Protein AF-A0A661XDR7-F1 (afdb_monomer)

Foldseek 3Di:
DWDWDDDDPDTFTKDKDWPDWDWDDDPNDIFTWTKIWIDTDDDDVPPQQKTKIWTFGPDPVRHTAWIWMQGPVGIDIDGDDDDDDDDPDDD

Mean predicted aligned error: 9.43 Å

pLDDT: mean 79.16, std 17.77, range [43.41, 98.12]

Radius of gyration: 15.74 Å; Cα contacts (8 Å, |Δi|>4): 155; chains: 1; bounding box: 42×26×50 Å

Nearest PDB structures (foldseek):
  1xtn-assembly1_A  TM=6.495E-01  e=2.750E+00  Mus musculus
  8z9d-assembly1_PP  TM=4.152E-01  e=9.220E-01  Spinacia oleracea

Sequence (91 aa):
IKFDVYTKRKLWKLKVVYHGKRKIKIDGKTYNTILVEPKLRDEGIFKAKGRILVYFTDDEKKIPILMKSKIPVGSIVAVMEKIQVNSSESH

Solvent-accessible surface area (backbone atoms only — not comparable to full-atom values): 5706 Å² total; per-residue (Å²): 108,81,52,81,45,82,54,91,98,42,80,45,47,37,38,54,43,80,74,48,77,44,80,48,75,56,98,92,43,79,42,60,22,36,34,33,29,70,36,79,71,77,88,53,99,69,64,74,69,54,51,45,40,40,30,18,38,68,57,94,79,51,47,73,47,37,36,42,36,41,41,89,92,48,72,49,77,49,69,64,85,79,89,84,82,84,81,81,83,77,130

Secondary structure (DSSP, 8-state):
-EEEEEETTEEEEEEEEEEEEEEEEETTEEEEEEEEEEEE----S-----EEEEEEESSSS--EEEEEEEETTEEEEEE------------

Structure (mmCIF, N/CA/C/O backbone):
data_AF-A0A661XDR7-F1
#
_entry.id   AF-A0A661XDR7-F1
#
loop_
_atom_site.group_PDB
_atom_site.id
_atom_site.type_symbol
_atom_site.label_atom_id
_atom_site.label_alt_id
_atom_site.label_comp_id
_atom_site.label_asym_id
_atom_site.label_entity_id
_atom_site.label_seq_id
_atom_site.pdbx_PDB_ins_code
_atom_site.Cartn_x
_atom_site.Cartn_y
_atom_site.Cartn_z
_atom_site.occupancy
_atom_site.B_iso_or_equiv
_atom_site.auth_seq_id
_atom_site.auth_comp_id
_atom_site.auth_asym_id
_atom_site.auth_atom_id
_atom_site.pdbx_PDB_model_num
ATOM 1 N N . ILE A 1 1 ? 8.344 12.615 -3.597 1.00 57.03 1 ILE A N 1
ATOM 2 C CA . ILE A 1 1 ? 9.401 12.406 -2.575 1.00 57.03 1 ILE A CA 1
ATOM 3 C C . ILE A 1 1 ? 10.376 11.340 -3.093 1.00 57.03 1 ILE A C 1
ATOM 5 O O . ILE A 1 1 ? 9.956 10.484 -3.875 1.00 57.03 1 ILE A O 1
ATOM 9 N N . LYS A 1 2 ? 11.675 11.443 -2.781 1.00 47.66 2 LYS A N 1
ATOM 10 C CA . LYS A 1 2 ? 12.737 10.546 -3.269 1.00 47.66 2 LYS A CA 1
ATOM 11 C C . LYS A 1 2 ? 13.339 9.793 -2.074 1.00 47.66 2 LYS A C 1
ATOM 13 O O . LYS A 1 2 ? 13.652 10.450 -1.094 1.00 47.66 2 LYS A O 1
ATOM 18 N N . PHE A 1 3 ? 13.494 8.472 -2.173 1.00 59.25 3 PHE A N 1
ATOM 19 C CA . PHE A 1 3 ? 14.128 7.652 -1.135 1.00 59.25 3 PHE A CA 1
ATOM 20 C C . PHE A 1 3 ? 15.131 6.684 -1.763 1.00 59.25 3 PHE A C 1
ATOM 22 O O . PHE A 1 3 ? 14.897 6.179 -2.868 1.00 59.25 3 PHE A O 1
ATOM 29 N N . ASP A 1 4 ? 16.203 6.418 -1.029 1.00 60.00 4 ASP A N 1
ATOM 30 C CA . ASP A 1 4 ? 17.215 5.421 -1.347 1.00 60.00 4 ASP A CA 1
ATOM 31 C C . ASP A 1 4 ? 16.972 4.186 -0.473 1.00 60.00 4 ASP A C 1
ATOM 33 O O . ASP A 1 4 ? 16.937 4.288 0.751 1.00 60.00 4 ASP A O 1
ATOM 37 N N . VAL A 1 5 ? 16.748 3.021 -1.092 1.00 54.38 5 VAL A N 1
ATOM 38 C CA . VAL A 1 5 ? 16.512 1.761 -0.368 1.00 54.38 5 VAL A CA 1
ATOM 39 C C . VAL A 1 5 ? 17.698 0.828 -0.567 1.00 54.38 5 VAL A C 1
ATOM 41 O O . VAL A 1 5 ? 18.039 0.458 -1.694 1.00 54.38 5 VAL A O 1
ATOM 44 N N . TYR A 1 6 ? 18.318 0.438 0.547 1.00 49.94 6 TYR A N 1
ATOM 45 C CA . TYR A 1 6 ? 19.482 -0.441 0.579 1.00 49.94 6 TYR A CA 1
ATOM 46 C C . TYR A 1 6 ? 19.046 -1.877 0.882 1.00 49.94 6 TYR A C 1
ATOM 48 O O . TYR A 1 6 ? 18.597 -2.182 1.982 1.00 49.94 6 TYR A O 1
ATOM 56 N N . THR A 1 7 ? 19.163 -2.780 -0.092 1.00 50.72 7 THR A N 1
ATOM 57 C CA . THR A 1 7 ? 18.925 -4.220 0.113 1.00 50.72 7 THR A CA 1
ATOM 58 C C . THR A 1 7 ? 19.981 -5.035 -0.631 1.00 50.72 7 THR A C 1
ATOM 60 O O . THR A 1 7 ? 20.238 -4.797 -1.808 1.00 50.72 7 THR A O 1
ATOM 63 N N . LYS A 1 8 ? 20.630 -5.977 0.077 1.00 43.78 8 LYS A N 1
ATOM 64 C CA . LYS A 1 8 ? 21.632 -6.943 -0.435 1.00 43.78 8 LYS A CA 1
ATOM 65 C C . LYS A 1 8 ? 22.559 -6.376 -1.532 1.00 43.78 8 LYS A C 1
ATOM 67 O O . LYS A 1 8 ? 22.469 -6.759 -2.694 1.00 43.78 8 LYS A O 1
ATOM 72 N N . ARG A 1 9 ? 23.468 -5.471 -1.141 1.00 51.44 9 ARG A N 1
ATOM 73 C CA . ARG A 1 9 ? 24.540 -4.879 -1.982 1.00 51.44 9 ARG A CA 1
ATOM 74 C C . ARG A 1 9 ? 24.070 -4.118 -3.239 1.00 51.44 9 ARG A C 1
ATOM 76 O O . ARG A 1 9 ? 24.903 -3.805 -4.083 1.00 51.44 9 ARG A O 1
ATOM 83 N N . LYS A 1 10 ? 22.780 -3.776 -3.369 1.00 46.81 10 LYS A N 1
ATOM 84 C CA . LYS A 1 10 ? 22.256 -2.992 -4.499 1.00 46.81 10 LYS A CA 1
ATOM 85 C C . LYS A 1 10 ? 21.409 -1.814 -4.003 1.00 46.81 10 LYS A C 1
ATOM 87 O O . LYS A 1 10 ? 20.467 -1.997 -3.232 1.00 46.81 10 LYS A O 1
ATOM 92 N N . LEU A 1 11 ? 21.767 -0.604 -4.436 1.00 51.94 11 LEU A N 1
ATOM 93 C CA . LEU A 1 11 ? 21.020 0.625 -4.166 1.00 51.94 11 LEU A CA 1
ATOM 94 C C . LEU A 1 11 ? 19.847 0.713 -5.148 1.00 51.94 11 LEU A C 1
ATOM 96 O O . LEU A 1 11 ? 20.046 0.959 -6.338 1.00 51.94 11 LEU A O 1
ATOM 100 N N . TRP A 1 12 ? 18.624 0.514 -4.665 1.00 60.53 12 TRP A N 1
ATOM 101 C CA . TRP A 1 12 ? 17.429 0.671 -5.488 1.00 60.53 12 TRP A CA 1
ATOM 102 C C . TRP A 1 12 ? 16.876 2.078 -5.286 1.00 60.53 12 TRP A C 1
ATOM 104 O O . TRP A 1 12 ? 16.238 2.378 -4.276 1.00 60.53 12 TRP A O 1
ATOM 114 N N . LYS A 1 13 ? 17.113 2.961 -6.259 1.00 63.34 13 LYS A N 1
ATOM 115 C CA . LYS A 1 13 ? 16.509 4.295 -6.262 1.0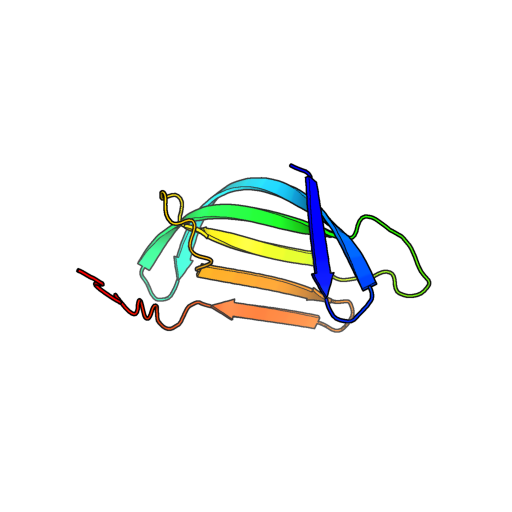0 63.34 13 LYS A CA 1
ATOM 116 C C . LYS A 1 13 ? 15.006 4.145 -6.494 1.00 63.34 13 LYS A C 1
ATOM 118 O O . LYS A 1 13 ? 14.579 3.768 -7.586 1.00 63.34 13 LYS A O 1
ATOM 123 N N . LEU A 1 14 ? 14.192 4.446 -5.486 1.00 73.19 14 LEU A N 1
ATOM 124 C CA . LEU A 1 14 ? 12.735 4.366 -5.576 1.00 73.19 14 LEU A CA 1
ATOM 125 C C . LEU A 1 14 ? 12.123 5.767 -5.722 1.00 73.19 14 LEU A C 1
ATOM 127 O O . LEU A 1 14 ? 12.452 6.734 -5.026 1.00 73.19 14 LEU A O 1
ATOM 131 N N . LYS A 1 15 ? 11.194 5.895 -6.665 1.00 81.00 15 LYS A N 1
ATOM 132 C CA . LYS A 1 15 ? 10.287 7.032 -6.808 1.00 81.00 15 LYS A CA 1
ATOM 133 C C . LYS A 1 15 ? 8.908 6.594 -6.347 1.00 81.00 15 LYS A C 1
ATOM 135 O O . LYS A 1 15 ? 8.289 5.755 -6.982 1.00 81.00 15 LYS A O 1
ATOM 140 N N . VAL A 1 16 ? 8.407 7.214 -5.289 1.00 87.75 16 VAL A N 1
ATOM 141 C CA . VAL A 1 16 ? 7.014 7.036 -4.876 1.00 87.75 16 VAL A CA 1
ATOM 142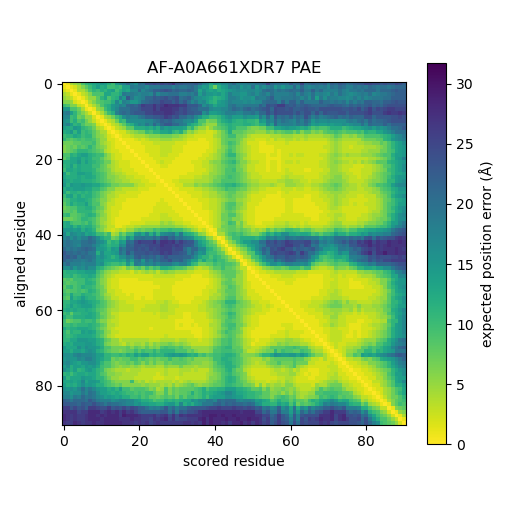 C C . VAL A 1 16 ? 6.150 8.037 -5.639 1.00 87.75 16 VAL A C 1
ATOM 144 O O . VAL A 1 16 ? 6.418 9.242 -5.613 1.00 87.75 16 VAL A O 1
ATOM 147 N N . VAL A 1 17 ? 5.137 7.533 -6.340 1.00 92.12 17 VAL A N 1
ATOM 148 C CA . VAL A 1 17 ? 4.103 8.325 -7.013 1.00 92.12 17 VAL A CA 1
ATOM 149 C C . VAL A 1 17 ? 2.836 8.277 -6.170 1.00 92.12 17 VAL A C 1
ATOM 151 O O . VAL A 1 17 ? 2.350 7.197 -5.854 1.00 92.12 17 VAL A O 1
ATOM 154 N N . TYR A 1 18 ? 2.305 9.439 -5.803 1.00 95.06 18 TYR A N 1
ATOM 155 C CA . TYR A 1 18 ? 1.024 9.556 -5.111 1.00 95.06 18 TYR A CA 1
ATOM 156 C C . TYR A 1 18 ? -0.118 9.615 -6.132 1.00 95.06 18 TYR A C 1
ATOM 158 O O . TYR A 1 18 ? -0.054 10.395 -7.079 1.00 95.06 18 TYR A O 1
ATOM 166 N N . HIS A 1 19 ? -1.155 8.800 -5.931 1.00 96.69 19 HIS A N 1
ATOM 167 C CA . HIS A 1 19 ? -2.321 8.685 -6.823 1.00 96.69 19 HIS A CA 1
ATOM 168 C C . HIS A 1 19 ? -3.609 9.280 -6.235 1.00 96.69 19 HIS A C 1
ATOM 170 O O . HIS A 1 19 ? -4.679 9.193 -6.848 1.00 96.69 19 HIS A O 1
ATOM 176 N N . GLY A 1 20 ? -3.531 9.889 -5.051 1.00 97.12 20 GLY A N 1
ATOM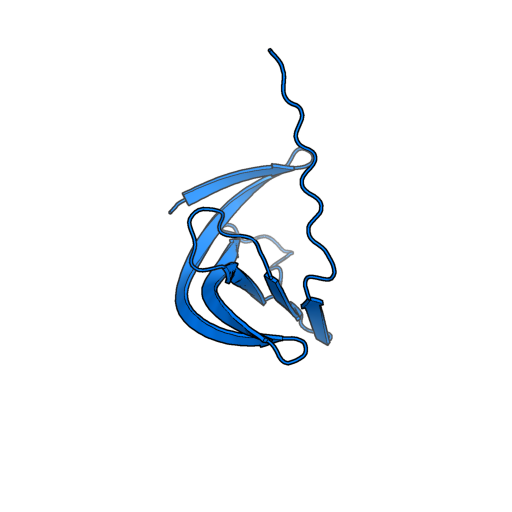 177 C CA . GLY A 1 20 ? -4.680 10.495 -4.385 1.00 97.12 20 GLY A CA 1
ATOM 178 C C . GLY A 1 20 ? -5.264 9.650 -3.256 1.00 97.12 20 GLY A C 1
ATOM 179 O O . GLY A 1 20 ? -4.866 8.507 -3.012 1.00 97.12 20 GLY A O 1
ATOM 180 N N . LYS A 1 21 ? -6.270 10.227 -2.595 1.00 98.00 21 LYS A N 1
ATOM 181 C CA . LYS A 1 21 ? -7.089 9.538 -1.597 1.00 98.00 21 LYS A CA 1
ATOM 182 C C . LYS A 1 21 ? -8.139 8.650 -2.270 1.00 98.00 21 LYS A C 1
ATOM 184 O O . LYS A 1 21 ? -8.632 8.976 -3.355 1.00 98.00 21 LYS A O 1
ATOM 189 N N . ARG A 1 22 ? -8.485 7.523 -1.651 1.00 97.12 22 ARG A N 1
ATOM 190 C CA . ARG A 1 22 ? -9.519 6.580 -2.110 1.00 97.12 22 ARG A CA 1
ATOM 191 C C . ARG A 1 22 ? -10.282 6.001 -0.923 1.00 97.12 22 ARG A C 1
ATOM 193 O O . ARG A 1 22 ? -9.685 5.713 0.110 1.00 97.12 22 ARG A O 1
ATOM 200 N N . LYS A 1 23 ? -11.582 5.765 -1.098 1.00 97.62 23 LYS A N 1
ATOM 201 C CA . LYS A 1 23 ? -12.361 4.893 -0.213 1.00 97.62 23 LYS A CA 1
ATOM 202 C C . LYS A 1 23 ? -12.378 3.494 -0.811 1.00 97.62 23 LYS A C 1
ATOM 204 O O . LYS A 1 23 ? -12.719 3.349 -1.983 1.00 97.62 23 LYS A O 1
ATOM 209 N N . ILE A 1 24 ? -11.992 2.488 -0.035 1.00 96.12 24 ILE A N 1
ATOM 210 C CA . ILE A 1 24 ? -12.024 1.083 -0.463 1.00 96.12 24 ILE A CA 1
ATOM 211 C C . ILE A 1 24 ? -12.750 0.233 0.572 1.00 96.12 24 ILE A C 1
ATOM 213 O O . ILE A 1 24 ? -12.760 0.579 1.750 1.00 96.12 24 ILE A O 1
ATOM 217 N N . LYS A 1 25 ? -13.350 -0.874 0.130 1.00 95.25 25 LYS A N 1
ATOM 218 C CA . LYS A 1 25 ? -14.020 -1.840 1.001 1.00 95.25 25 LYS A CA 1
ATOM 219 C C . LYS A 1 25 ? -13.201 -3.129 1.054 1.00 95.25 25 LYS A C 1
ATOM 221 O O . LYS A 1 25 ? -12.864 -3.666 0.002 1.00 95.25 25 LYS A O 1
ATOM 226 N N . ILE A 1 26 ? -12.881 -3.588 2.259 1.00 91.25 26 ILE A N 1
ATOM 227 C CA . ILE A 1 26 ? -12.153 -4.831 2.544 1.00 91.25 26 ILE A CA 1
ATOM 228 C C . ILE A 1 26 ? -12.945 -5.559 3.627 1.00 91.25 26 ILE A C 1
ATOM 230 O O . ILE A 1 26 ? -13.262 -4.953 4.648 1.00 91.25 26 ILE A O 1
ATOM 234 N N . ASP A 1 27 ? -13.326 -6.812 3.374 1.00 89.31 27 ASP A N 1
ATOM 235 C CA . ASP A 1 27 ? -14.047 -7.679 4.320 1.00 89.31 27 ASP A CA 1
ATOM 236 C C . ASP A 1 27 ? -15.236 -6.991 5.008 1.00 89.31 27 ASP A C 1
ATOM 238 O O . ASP A 1 27 ? -15.411 -7.007 6.224 1.00 89.31 27 ASP A O 1
ATOM 242 N N . GLY A 1 28 ? -16.047 -6.292 4.211 1.00 91.31 28 GLY A N 1
ATOM 243 C CA . GLY A 1 28 ? -17.225 -5.578 4.707 1.00 91.31 28 GLY A CA 1
ATOM 244 C C . GLY A 1 28 ? -16.952 -4.179 5.273 1.00 91.31 28 GLY A C 1
ATOM 245 O O . GLY A 1 28 ? -17.880 -3.373 5.318 1.00 91.31 28 GLY A O 1
ATOM 246 N N . LYS A 1 29 ? -15.706 -3.843 5.623 1.00 92.38 29 LYS A N 1
ATOM 247 C CA . LYS A 1 29 ? -15.316 -2.563 6.234 1.00 92.38 29 LYS A CA 1
ATOM 248 C C . LYS A 1 29 ? -14.812 -1.565 5.194 1.00 92.38 29 LYS A C 1
ATOM 250 O O . LYS A 1 29 ? -14.072 -1.921 4.279 1.00 92.38 29 LYS A O 1
ATOM 255 N N . THR A 1 30 ? -15.200 -0.300 5.341 1.00 96.19 30 THR A N 1
ATOM 256 C CA . THR A 1 30 ? -14.761 0.793 4.461 1.00 96.19 30 THR A CA 1
ATOM 257 C C . THR A 1 30 ? -13.586 1.536 5.083 1.00 96.19 30 THR A C 1
ATOM 259 O O . THR A 1 30 ? -13.666 1.975 6.226 1.00 96.19 30 THR A O 1
ATOM 262 N N . TYR A 1 31 ? -12.529 1.741 4.303 1.00 96.25 31 TYR A N 1
ATOM 263 C CA . TYR A 1 31 ? -11.316 2.437 4.717 1.00 96.25 31 TYR A CA 1
ATOM 264 C C . TYR A 1 31 ? -11.094 3.690 3.873 1.00 96.25 31 TYR A C 1
ATOM 266 O O . TYR A 1 31 ? -11.168 3.640 2.641 1.00 96.25 31 TYR A O 1
ATOM 274 N N . ASN A 1 32 ? -10.762 4.800 4.535 1.00 98.00 32 ASN A N 1
ATOM 275 C CA . ASN A 1 32 ? -10.146 5.952 3.881 1.00 98.00 32 ASN A CA 1
ATOM 276 C C . ASN A 1 32 ? -8.660 5.648 3.680 1.00 98.00 32 ASN A C 1
ATOM 278 O O . ASN A 1 32 ? -7.968 5.277 4.629 1.00 98.00 32 ASN A O 1
ATOM 282 N N . THR A 1 33 ? -8.179 5.782 2.448 1.00 98.12 33 THR A N 1
ATOM 283 C CA . THR A 1 33 ? -6.822 5.383 2.074 1.00 98.12 33 THR A CA 1
ATOM 284 C C . THR A 1 33 ? -6.112 6.417 1.224 1.00 98.12 33 THR A C 1
ATOM 286 O O . THR A 1 33 ? -6.741 7.209 0.524 1.00 98.12 33 THR A O 1
ATOM 289 N N . ILE A 1 34 ? -4.788 6.354 1.240 1.00 98.00 34 ILE A N 1
ATOM 290 C CA . ILE A 1 34 ? -3.882 7.011 0.307 1.00 98.00 34 ILE A CA 1
ATOM 291 C C . ILE A 1 34 ? -3.305 5.942 -0.618 1.00 98.00 34 ILE A C 1
ATOM 293 O O . ILE A 1 34 ? -2.700 4.974 -0.159 1.00 98.00 34 ILE A O 1
ATOM 297 N N . LEU A 1 35 ? -3.472 6.128 -1.926 1.00 97.56 35 LEU A N 1
ATOM 298 C CA . LEU A 1 35 ? -2.901 5.239 -2.928 1.00 97.56 35 LEU A CA 1
ATOM 299 C C . LEU A 1 35 ? -1.536 5.751 -3.380 1.00 97.56 35 LEU A C 1
ATOM 301 O O . LEU A 1 35 ? -1.408 6.893 -3.829 1.00 97.56 35 LEU A O 1
ATOM 305 N N . VAL A 1 36 ? -0.530 4.883 -3.333 1.00 95.50 36 VAL A N 1
ATOM 306 C CA . VAL A 1 36 ? 0.803 5.178 -3.863 1.00 95.50 36 VAL A CA 1
ATOM 307 C C . VAL A 1 36 ? 1.330 4.049 -4.740 1.00 95.50 36 VAL A C 1
ATOM 309 O O . VAL A 1 36 ? 0.918 2.895 -4.637 1.00 95.50 36 VAL A O 1
ATOM 312 N N . GLU A 1 37 ? 2.269 4.397 -5.610 1.00 92.19 37 GLU A N 1
ATOM 313 C CA . GLU A 1 37 ? 2.959 3.483 -6.512 1.00 92.19 37 GLU A CA 1
ATOM 314 C C . GLU A 1 37 ? 4.473 3.677 -6.378 1.00 92.19 37 GLU A C 1
ATOM 316 O O . GLU A 1 37 ? 4.992 4.731 -6.768 1.00 92.19 37 GLU A O 1
ATOM 321 N N . PRO A 1 38 ? 5.203 2.696 -5.824 1.00 87.19 38 PRO A N 1
ATOM 322 C CA . PRO A 1 38 ? 6.655 2.689 -5.881 1.00 87.19 38 PRO A CA 1
ATOM 323 C C . PRO A 1 38 ? 7.122 2.328 -7.300 1.00 87.19 38 PRO A C 1
ATOM 325 O O . PRO A 1 38 ? 6.733 1.306 -7.860 1.00 87.19 38 PRO A O 1
ATOM 328 N N . LYS A 1 39 ? 7.981 3.167 -7.881 1.00 82.25 39 LYS A N 1
ATOM 329 C CA . LYS A 1 39 ? 8.630 2.964 -9.182 1.00 82.25 39 LYS A CA 1
ATOM 330 C C . LYS A 1 39 ? 10.141 2.908 -9.008 1.00 82.25 39 LYS A C 1
ATOM 332 O O . LYS A 1 39 ? 10.713 3.781 -8.359 1.00 82.25 39 LYS A O 1
ATOM 337 N N . LEU A 1 40 ? 10.795 1.923 -9.613 1.00 73.50 40 LEU A N 1
ATOM 338 C CA . LEU A 1 40 ? 12.256 1.887 -9.708 1.00 73.50 40 LEU A CA 1
ATOM 339 C C . LEU A 1 40 ? 12.737 2.985 -10.667 1.00 73.50 40 LEU A C 1
ATOM 341 O O . LEU A 1 40 ? 12.097 3.227 -11.689 1.00 73.50 40 LEU A O 1
ATOM 345 N N . ARG A 1 41 ? 13.818 3.687 -10.308 1.00 65.56 41 ARG A N 1
ATOM 346 C CA . ARG A 1 41 ? 14.353 4.810 -11.095 1.00 65.56 41 ARG A CA 1
ATOM 347 C C . ARG A 1 41 ? 15.354 4.432 -12.176 1.00 65.56 41 ARG A C 1
ATOM 349 O O . ARG A 1 41 ? 15.571 5.292 -13.013 1.00 65.56 41 ARG A O 1
ATOM 356 N N . ASP A 1 42 ? 15.918 3.225 -12.184 1.00 60.28 42 ASP A N 1
ATOM 357 C CA . ASP A 1 42 ? 16.976 2.885 -13.142 1.00 60.28 42 ASP A CA 1
ATOM 358 C C . ASP A 1 42 ? 16.721 1.578 -13.902 1.00 60.28 42 ASP A C 1
ATOM 360 O O . ASP A 1 42 ? 16.236 0.574 -13.370 1.00 60.28 42 ASP A O 1
ATOM 364 N N . GLU A 1 43 ? 17.041 1.673 -15.190 1.00 57.12 43 GLU A N 1
ATOM 365 C CA . GLU A 1 43 ? 16.792 0.741 -16.275 1.00 57.12 43 GLU A CA 1
ATOM 366 C C . GLU A 1 43 ? 17.987 -0.210 -16.431 1.00 57.12 43 GLU A C 1
ATOM 368 O O . GLU A 1 43 ? 19.081 0.190 -16.813 1.00 57.12 43 GLU A O 1
ATOM 373 N N . GLY A 1 44 ? 17.789 -1.492 -16.141 1.00 52.06 44 GLY A N 1
ATOM 374 C CA . GLY A 1 44 ? 18.672 -2.567 -16.599 1.00 52.06 44 GLY A CA 1
ATOM 375 C C . GLY A 1 44 ? 17.862 -3.608 -17.369 1.00 52.06 44 GLY A C 1
ATOM 376 O O . GLY A 1 44 ? 16.638 -3.503 -17.437 1.00 52.06 44 GLY A O 1
ATOM 377 N N . ILE A 1 45 ? 18.524 -4.650 -17.894 1.00 44.53 45 ILE A N 1
ATOM 378 C CA . ILE A 1 45 ? 17.912 -5.800 -18.612 1.00 44.53 45 ILE A CA 1
ATOM 379 C C . ILE A 1 45 ? 16.699 -6.393 -17.866 1.00 44.53 45 ILE A C 1
ATOM 381 O O . ILE A 1 45 ? 15.769 -6.917 -18.475 1.00 44.53 45 ILE A O 1
ATOM 385 N N . PHE A 1 46 ? 16.647 -6.212 -16.548 1.00 48.19 46 PHE A N 1
ATOM 386 C CA . PHE A 1 46 ? 15.455 -6.404 -15.739 1.00 48.19 46 PHE A CA 1
ATOM 387 C C . PHE A 1 46 ? 14.662 -5.097 -15.608 1.00 48.19 46 PHE A C 1
ATOM 389 O O . PHE A 1 46 ? 14.615 -4.489 -14.537 1.00 48.19 46 PHE A O 1
ATOM 396 N N . LYS A 1 47 ? 13.967 -4.683 -16.678 1.00 54.56 47 LYS A N 1
ATOM 397 C CA . LYS A 1 47 ? 12.761 -3.864 -16.499 1.00 54.56 47 LYS A CA 1
ATOM 398 C C . LYS A 1 47 ? 11.837 -4.721 -15.649 1.00 54.56 47 LYS A C 1
ATOM 400 O O . LYS A 1 47 ? 11.309 -5.715 -16.146 1.00 54.56 47 LYS A O 1
ATOM 405 N N . ALA A 1 48 ? 11.670 -4.396 -14.369 1.00 57.81 48 ALA A N 1
ATOM 406 C CA . ALA A 1 48 ? 10.601 -4.988 -13.583 1.00 57.81 48 ALA A CA 1
ATOM 407 C C . ALA A 1 48 ? 9.301 -4.594 -14.294 1.00 57.81 48 ALA A C 1
ATOM 409 O O . ALA A 1 48 ? 8.822 -3.473 -14.150 1.00 57.81 48 ALA A O 1
ATOM 410 N N . LYS A 1 49 ? 8.777 -5.481 -15.151 1.00 60.47 49 LYS A N 1
ATOM 411 C CA . LYS A 1 49 ? 7.550 -5.280 -15.936 1.00 60.47 49 LYS A CA 1
ATOM 412 C C . LYS A 1 49 ? 6.329 -5.424 -15.021 1.00 60.47 49 LYS A C 1
ATOM 414 O O . LYS A 1 49 ? 5.393 -6.157 -15.317 1.00 60.47 49 LYS A O 1
ATOM 419 N N . GLY A 1 50 ? 6.398 -4.785 -13.860 1.00 72.06 50 GLY A N 1
ATOM 420 C CA . GLY A 1 50 ? 5.483 -4.941 -12.755 1.00 72.06 50 GLY A CA 1
ATOM 421 C C . GLY A 1 50 ? 5.008 -3.583 -12.267 1.00 72.06 50 GLY A C 1
ATOM 422 O O . GLY A 1 50 ? 5.816 -2.680 -12.062 1.00 72.06 50 GLY A O 1
ATOM 423 N N . ARG A 1 51 ? 3.702 -3.434 -12.068 1.00 85.19 51 ARG A N 1
ATOM 424 C CA . ARG A 1 51 ? 3.108 -2.270 -11.409 1.00 85.19 51 ARG A CA 1
ATOM 425 C C . ARG A 1 51 ? 2.679 -2.672 -10.012 1.00 85.19 51 ARG A C 1
ATOM 427 O O . ARG A 1 51 ? 1.886 -3.596 -9.883 1.00 85.19 51 ARG A O 1
ATOM 434 N N . ILE A 1 52 ? 3.146 -1.954 -8.996 1.00 89.56 52 ILE A N 1
ATOM 435 C CA . ILE A 1 52 ? 2.735 -2.169 -7.607 1.00 89.56 52 ILE A CA 1
ATOM 436 C C . ILE A 1 52 ? 1.923 -0.963 -7.147 1.00 89.56 52 ILE A C 1
ATOM 438 O O . ILE A 1 52 ? 2.350 0.177 -7.285 1.00 89.56 5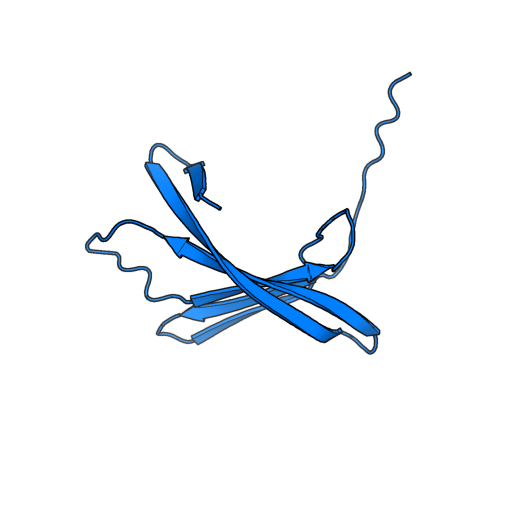2 ILE A O 1
ATOM 442 N N . LEU A 1 53 ? 0.749 -1.221 -6.592 1.00 93.81 53 LEU A N 1
ATOM 443 C CA . LEU A 1 53 ? -0.114 -0.247 -5.946 1.00 93.81 53 LEU A CA 1
ATOM 444 C C . LEU A 1 53 ? -0.244 -0.6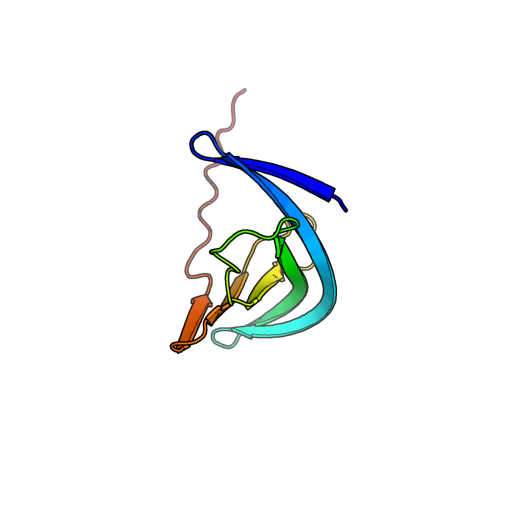15 -4.477 1.00 93.81 53 LEU A C 1
ATOM 446 O O . LEU A 1 53 ? -0.572 -1.757 -4.161 1.00 93.81 53 LEU A O 1
ATOM 450 N N . VAL A 1 54 ? -0.012 0.351 -3.596 1.00 95.25 54 VAL A N 1
ATOM 451 C CA . VAL A 1 54 ? -0.144 0.177 -2.150 1.00 95.25 54 VAL A CA 1
ATOM 452 C C . VAL A 1 54 ? -1.155 1.185 -1.627 1.00 95.25 54 VAL A C 1
ATOM 454 O O . VAL A 1 54 ? -1.036 2.384 -1.883 1.00 95.25 54 VAL A O 1
ATOM 457 N N . TYR A 1 55 ? -2.159 0.683 -0.918 1.00 97.25 55 TYR A N 1
ATOM 458 C CA . TYR A 1 55 ? -3.168 1.473 -0.231 1.00 97.25 55 TYR A CA 1
ATOM 459 C C . TYR A 1 55 ? -2.786 1.541 1.240 1.00 97.25 55 TYR A C 1
ATOM 461 O O . TYR A 1 55 ? -2.768 0.523 1.932 1.00 97.25 55 TYR A O 1
ATOM 469 N N . PHE A 1 56 ? -2.488 2.745 1.701 1.00 96.88 56 PHE A N 1
ATOM 470 C CA . PHE A 1 56 ? -2.204 3.042 3.097 1.00 96.88 56 PHE A CA 1
ATOM 471 C C . PHE A 1 56 ? -3.438 3.640 3.765 1.00 96.88 56 PHE A C 1
ATOM 473 O O . PHE A 1 56 ? -4.191 4.333 3.084 1.00 96.88 56 PHE A O 1
ATOM 480 N N . THR A 1 57 ? -3.651 3.427 5.064 1.00 96.62 57 THR A N 1
ATOM 481 C CA . THR A 1 57 ? -4.655 4.183 5.828 1.00 96.62 57 THR A CA 1
ATOM 482 C C . THR A 1 57 ? -4.412 5.685 5.692 1.00 96.62 57 THR A C 1
ATOM 484 O O . THR A 1 57 ? -3.274 6.154 5.612 1.00 96.62 57 THR A O 1
ATOM 487 N N . ASP A 1 58 ? -5.489 6.466 5.642 1.00 97.44 58 ASP A N 1
ATOM 488 C CA . ASP A 1 58 ? -5.416 7.929 5.674 1.00 97.44 58 ASP A CA 1
ATOM 489 C C . ASP A 1 58 ? -5.454 8.463 7.116 1.00 97.44 58 ASP A C 1
ATOM 491 O O . ASP A 1 58 ? -6.281 9.297 7.464 1.00 97.44 58 ASP A O 1
ATOM 495 N N . ASP A 1 59 ? -4.558 7.954 7.960 1.00 94.06 59 ASP A N 1
ATOM 496 C CA . ASP A 1 59 ? -4.316 8.410 9.334 1.00 94.06 59 ASP A CA 1
ATOM 497 C C . ASP A 1 59 ? -2.821 8.720 9.523 1.00 94.06 59 ASP A C 1
ATOM 499 O O . ASP A 1 59 ? -2.059 8.721 8.553 1.00 94.06 59 ASP A O 1
ATOM 503 N N . GLU A 1 60 ? -2.384 9.036 10.738 1.00 94.06 60 GLU A N 1
ATOM 504 C CA . GLU A 1 60 ? -0.974 9.340 11.026 1.00 94.06 60 GLU A CA 1
ATOM 505 C C . GLU A 1 60 ? -0.053 8.128 10.862 1.00 94.06 60 GLU A C 1
ATOM 507 O O . GLU A 1 60 ? 1.110 8.275 10.490 1.00 94.06 60 GLU A O 1
ATOM 512 N N . LYS A 1 61 ? -0.578 6.920 11.094 1.00 91.62 61 LYS A N 1
ATOM 513 C CA . LYS A 1 61 ? 0.207 5.683 11.091 1.00 91.62 61 LYS A CA 1
ATOM 514 C C . LYS A 1 61 ? 0.492 5.173 9.682 1.00 91.62 61 LYS A C 1
ATOM 516 O O . LYS A 1 61 ? 1.432 4.400 9.520 1.00 91.62 61 LYS A O 1
ATOM 521 N N . LYS A 1 62 ? -0.299 5.587 8.679 1.00 93.19 62 LYS A N 1
ATOM 522 C CA . LYS A 1 62 ? -0.135 5.219 7.258 1.00 93.19 62 LYS A CA 1
ATOM 523 C C . LYS A 1 62 ? 0.137 3.720 7.107 1.00 93.19 62 LYS A C 1
ATOM 525 O O . LYS A 1 62 ? 1.149 3.311 6.546 1.00 93.19 62 LYS A O 1
ATOM 530 N N . ILE A 1 63 ? -0.755 2.893 7.641 1.00 94.44 63 ILE A N 1
ATOM 531 C CA . ILE A 1 63 ? -0.607 1.436 7.671 1.00 94.44 63 ILE A CA 1
ATOM 532 C C . ILE A 1 63 ? -0.998 0.870 6.300 1.00 94.44 63 ILE A C 1
ATOM 534 O O . ILE A 1 63 ? -2.068 1.217 5.797 1.00 94.44 63 ILE A O 1
ATOM 538 N N . PRO A 1 64 ? -0.182 0.015 5.658 1.00 94.19 64 PRO A N 1
ATOM 539 C CA . PRO A 1 64 ? -0.559 -0.616 4.398 1.00 94.19 64 PRO A CA 1
ATOM 540 C C . PRO A 1 64 ? -1.680 -1.627 4.643 1.00 94.19 64 PRO A C 1
ATOM 542 O O . PRO A 1 64 ? -1.520 -2.557 5.429 1.00 94.19 64 PRO A O 1
ATOM 545 N N . ILE A 1 65 ? -2.814 -1.452 3.966 1.00 96.06 65 ILE A N 1
ATOM 546 C CA . ILE A 1 65 ? -3.996 -2.307 4.156 1.00 96.06 65 ILE A CA 1
ATOM 547 C C . ILE A 1 65 ? -4.313 -3.179 2.941 1.00 96.06 65 ILE A C 1
ATOM 549 O O . ILE A 1 65 ? -4.996 -4.193 3.060 1.00 96.06 65 ILE A O 1
ATOM 553 N N . LEU A 1 66 ? -3.815 -2.789 1.766 1.00 95.38 66 LEU A N 1
ATOM 554 C CA . LEU A 1 66 ? -3.991 -3.524 0.520 1.00 95.38 66 LEU A CA 1
ATOM 555 C C . LEU A 1 66 ? -2.813 -3.262 -0.416 1.00 95.38 66 LEU A C 1
ATOM 557 O O . LEU A 1 66 ? -2.420 -2.116 -0.638 1.00 95.38 66 LEU A O 1
ATOM 561 N N . MET A 1 67 ? -2.297 -4.323 -1.027 1.00 94.50 67 MET A N 1
ATOM 562 C CA . MET A 1 67 ? -1.306 -4.257 -2.093 1.00 94.50 67 MET A CA 1
ATOM 563 C C . MET A 1 67 ? -1.814 -4.992 -3.326 1.00 94.50 67 MET A C 1
ATOM 565 O O . MET A 1 67 ? -2.322 -6.108 -3.240 1.00 94.50 67 MET A O 1
ATOM 569 N N . LYS A 1 68 ? -1.651 -4.367 -4.491 1.00 91.94 68 LYS A N 1
ATOM 570 C CA . LYS A 1 68 ? -1.933 -4.978 -5.791 1.00 91.94 68 LYS A CA 1
ATOM 571 C C . LYS A 1 68 ? -0.688 -4.894 -6.656 1.00 91.94 68 LYS A C 1
ATOM 573 O O . LYS A 1 68 ? -0.232 -3.798 -6.966 1.00 91.94 68 LYS A O 1
ATOM 578 N N . SER A 1 69 ? -0.160 -6.038 -7.064 1.00 87.38 69 SER A N 1
ATOM 579 C CA . SER A 1 69 ? 0.928 -6.133 -8.030 1.00 87.38 69 SER A CA 1
ATOM 580 C C . SER A 1 69 ? 0.394 -6.710 -9.334 1.00 87.38 69 SER A C 1
ATOM 582 O O . SER A 1 69 ? -0.267 -7.744 -9.322 1.00 87.38 69 SER A O 1
ATOM 584 N N . LYS A 1 70 ? 0.667 -6.054 -10.461 1.00 83.44 70 LYS A N 1
ATOM 585 C CA . LYS A 1 70 ? 0.417 -6.581 -11.806 1.00 83.44 70 LYS A CA 1
ATOM 586 C C . LYS A 1 70 ? 1.759 -6.860 -12.454 1.00 83.44 70 LYS A C 1
ATOM 588 O O . LYS A 1 70 ? 2.508 -5.917 -12.671 1.00 83.44 70 LYS A O 1
ATOM 593 N N . ILE A 1 71 ? 2.037 -8.117 -12.763 1.00 80.56 71 ILE A N 1
ATOM 594 C CA . ILE A 1 71 ? 3.228 -8.593 -13.477 1.00 80.56 71 ILE A CA 1
ATOM 595 C C . ILE A 1 71 ? 2.795 -9.154 -14.843 1.00 80.56 71 ILE A C 1
ATOM 597 O O . ILE A 1 71 ? 1.599 -9.343 -15.065 1.00 80.56 71 ILE A O 1
ATOM 601 N N . PRO A 1 72 ? 3.706 -9.428 -15.794 1.00 75.81 72 PRO A N 1
ATOM 602 C CA . PRO A 1 72 ? 3.299 -9.847 -17.138 1.00 75.81 72 PRO A CA 1
ATOM 603 C C . PRO A 1 72 ? 2.520 -11.165 -17.147 1.00 75.81 72 PRO A C 1
ATOM 605 O O . PRO A 1 72 ? 1.673 -11.368 -18.006 1.00 75.81 72 PRO A O 1
ATOM 608 N N . VAL A 1 73 ? 2.794 -12.033 -16.172 1.00 78.00 73 VAL A N 1
ATOM 609 C CA . VAL A 1 73 ? 2.208 -13.374 -16.044 1.00 78.00 73 VAL A CA 1
ATOM 610 C C . VAL A 1 73 ? 0.998 -13.420 -15.094 1.00 78.00 73 VAL A C 1
ATOM 612 O O . VAL A 1 73 ? 0.475 -14.491 -14.821 1.00 78.00 73 VAL A O 1
ATOM 615 N N . GLY A 1 74 ? 0.526 -12.278 -14.573 1.00 79.00 74 GLY A N 1
ATOM 616 C CA . GLY A 1 74 ? -0.654 -12.255 -13.703 1.00 79.00 74 GLY A CA 1
ATOM 617 C C . GLY A 1 74 ? -0.683 -11.120 -12.685 1.00 79.00 74 GLY A C 1
ATOM 618 O O . GLY A 1 74 ? -0.057 -10.071 -12.852 1.00 79.00 74 GLY A O 1
ATOM 619 N N . SER A 1 75 ? -1.433 -11.321 -11.605 1.00 85.19 75 SER A N 1
ATOM 620 C CA . SER A 1 75 ? -1.541 -10.346 -10.521 1.00 85.19 75 SER A CA 1
ATOM 621 C C . SER A 1 75 ? -1.476 -11.000 -9.153 1.00 85.19 75 SER A C 1
ATOM 623 O O . SER A 1 75 ? -2.058 -12.058 -8.944 1.00 85.19 75 SER A O 1
ATOM 625 N N . ILE A 1 76 ? -0.821 -10.319 -8.218 1.00 86.00 76 ILE A N 1
ATOM 626 C CA . ILE A 1 76 ? -0.773 -10.687 -6.804 1.00 86.00 76 ILE A CA 1
ATOM 627 C C . ILE A 1 76 ? -1.576 -9.640 -6.035 1.00 86.00 76 ILE A C 1
ATOM 629 O O . ILE A 1 76 ? -1.374 -8.437 -6.225 1.00 86.00 76 ILE A O 1
ATOM 633 N N . VAL A 1 77 ? -2.478 -10.093 -5.168 1.00 88.88 77 VAL A N 1
ATOM 634 C CA . VAL A 1 77 ? -3.235 -9.239 -4.249 1.00 88.88 77 VAL A CA 1
ATOM 635 C C . VAL A 1 77 ? -2.930 -9.695 -2.831 1.00 88.88 77 VAL A C 1
ATOM 637 O O . VAL A 1 77 ? -3.093 -10.869 -2.520 1.00 88.88 77 VAL A O 1
ATOM 640 N N . ALA A 1 78 ? -2.483 -8.769 -1.988 1.00 90.19 78 ALA A N 1
ATOM 641 C CA . AL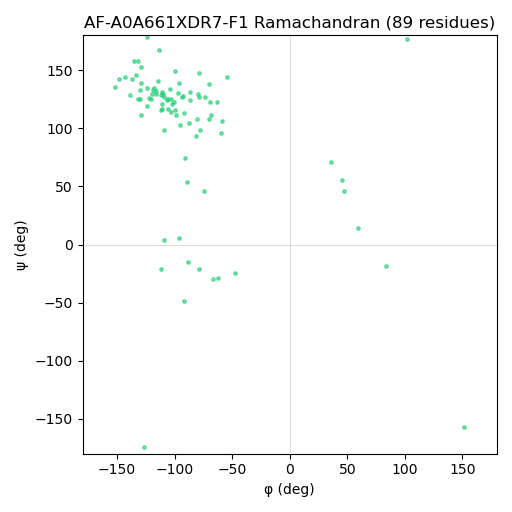A A 1 78 ? -2.280 -9.007 -0.565 1.00 90.19 78 ALA A CA 1
ATOM 642 C C . ALA A 1 78 ? -3.169 -8.052 0.231 1.00 90.19 78 ALA A C 1
ATOM 644 O O . ALA A 1 78 ? -3.174 -6.846 -0.028 1.00 90.19 78 ALA A O 1
ATOM 645 N N . VAL A 1 79 ? -3.923 -8.601 1.177 1.00 91.81 79 VAL A N 1
ATOM 646 C CA . VAL A 1 79 ? -4.851 -7.882 2.053 1.00 91.81 79 VAL A CA 1
ATOM 647 C C . VAL A 1 79 ? -4.317 -7.980 3.478 1.00 91.81 79 VAL A C 1
ATOM 649 O O . VAL A 1 79 ? -3.782 -9.018 3.859 1.00 91.81 79 VAL A O 1
ATOM 652 N N . MET A 1 80 ? -4.423 -6.904 4.257 1.00 90.38 80 MET A N 1
ATOM 653 C CA . MET A 1 80 ? -4.101 -6.966 5.682 1.00 90.38 80 MET A CA 1
ATOM 654 C C . MET A 1 80 ? -5.058 -7.928 6.391 1.00 90.38 80 MET A C 1
ATOM 656 O O . MET A 1 80 ? -6.262 -7.698 6.402 1.00 90.38 80 MET A O 1
ATOM 660 N N . GLU A 1 81 ? -4.500 -8.941 7.047 1.00 87.06 81 GLU A N 1
ATOM 661 C CA . GLU A 1 81 ? -5.258 -9.867 7.891 1.00 87.06 81 GLU A CA 1
ATOM 662 C C . GLU A 1 81 ? -5.301 -9.399 9.355 1.00 87.06 81 GLU A C 1
ATOM 664 O O . GLU A 1 81 ? -6.364 -9.321 9.970 1.00 87.06 81 GLU A O 1
ATOM 669 N N . LYS A 1 82 ? -4.145 -9.036 9.925 1.00 83.00 82 LYS A N 1
ATOM 670 C CA . LYS A 1 82 ? -4.031 -8.624 11.328 1.00 83.00 82 LYS A CA 1
ATOM 671 C C . LYS A 1 82 ? -2.923 -7.595 11.519 1.00 83.00 82 LYS A C 1
ATOM 673 O O . LYS A 1 82 ? -1.853 -7.703 10.928 1.00 83.00 82 LYS A O 1
ATOM 678 N N . ILE A 1 83 ? -3.169 -6.627 12.400 1.00 78.19 83 ILE A N 1
ATOM 679 C CA . ILE A 1 83 ? -2.140 -5.728 12.928 1.00 78.19 83 ILE A CA 1
ATOM 680 C C . ILE A 1 83 ? -1.752 -6.244 14.316 1.00 78.19 83 ILE A C 1
ATOM 682 O O . ILE A 1 83 ? -2.609 -6.362 15.191 1.00 78.19 83 ILE A O 1
ATOM 686 N N . GLN A 1 84 ? -0.471 -6.540 14.526 1.00 79.25 84 GLN A N 1
ATOM 687 C CA . GLN A 1 84 ? 0.105 -6.765 15.853 1.00 79.25 84 GLN A CA 1
ATOM 688 C C . GLN A 1 84 ? 1.055 -5.609 16.159 1.00 79.25 84 GLN A C 1
ATOM 690 O O . GLN A 1 84 ? 2.042 -5.412 15.454 1.00 79.25 84 GLN A O 1
ATOM 695 N N . VAL A 1 85 ? 0.725 -4.820 17.180 1.00 73.31 85 VAL A N 1
A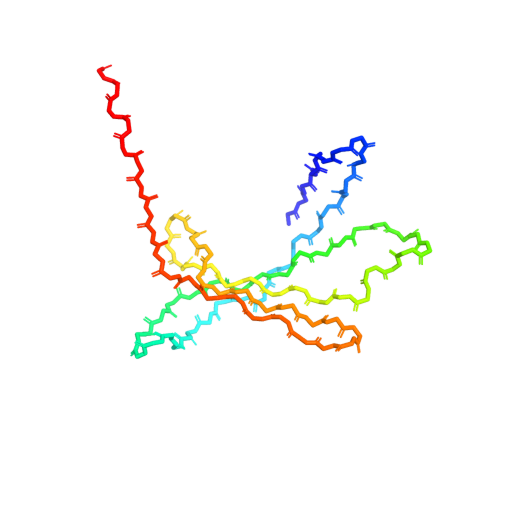TOM 696 C CA . VAL A 1 85 ? 1.611 -3.785 17.716 1.00 73.31 85 VAL A CA 1
ATOM 697 C C . VAL A 1 85 ? 2.187 -4.337 19.009 1.00 73.31 85 VAL A C 1
ATOM 699 O O . VAL A 1 85 ? 1.441 -4.572 19.956 1.00 73.31 85 VAL A O 1
ATOM 702 N N . ASN A 1 86 ? 3.496 -4.565 19.037 1.00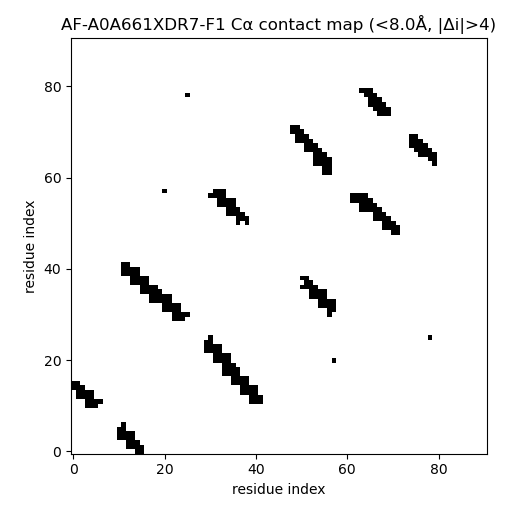 74.88 86 ASN A N 1
ATOM 703 C CA . ASN A 1 86 ? 4.187 -4.916 20.269 1.00 74.88 86 ASN A CA 1
ATOM 704 C C . ASN A 1 86 ? 4.593 -3.606 20.943 1.00 74.88 86 ASN A C 1
ATOM 706 O O . ASN A 1 86 ? 5.505 -2.925 20.476 1.00 74.88 86 ASN A O 1
ATOM 710 N N . SER A 1 87 ? 3.879 -3.229 21.998 1.00 58.28 87 SER A N 1
ATOM 711 C CA . SER A 1 87 ? 4.251 -2.101 22.846 1.00 58.28 87 SER A CA 1
ATOM 712 C C . SER A 1 87 ? 5.382 -2.547 23.771 1.00 58.28 87 SER A C 1
ATOM 714 O O . SER A 1 87 ? 5.131 -3.202 24.779 1.00 58.28 87 SER A O 1
ATOM 716 N N . SER A 1 88 ? 6.630 -2.232 23.435 1.00 60.22 88 SER A N 1
ATOM 717 C CA . SER A 1 88 ? 7.696 -2.190 24.438 1.00 60.22 88 SER A CA 1
ATOM 718 C C . SER A 1 88 ? 7.589 -0.841 25.145 1.00 60.22 88 SER A C 1
ATOM 720 O O . SER A 1 88 ? 8.110 0.162 24.665 1.00 60.22 88 SER A O 1
ATOM 722 N N . GLU A 1 89 ? 6.865 -0.804 26.262 1.00 55.19 89 GLU A N 1
ATOM 723 C CA . GLU A 1 89 ? 7.036 0.260 27.249 1.00 55.19 89 GLU A CA 1
ATOM 724 C C . GLU A 1 89 ? 8.392 0.046 27.926 1.00 55.19 89 GLU A C 1
ATOM 726 O O . GLU A 1 89 ? 8.593 -0.897 28.689 1.00 55.19 89 GLU A O 1
ATOM 731 N N . SER A 1 90 ? 9.352 0.908 27.614 1.00 47.28 90 SER A N 1
ATOM 732 C CA . SER A 1 90 ? 10.573 1.062 28.396 1.00 47.28 90 SER A CA 1
ATOM 733 C C . SER A 1 90 ? 10.501 2.412 29.104 1.00 47.28 90 SER A C 1
ATOM 735 O O . SER A 1 90 ? 10.711 3.429 28.449 1.00 47.28 90 SER A O 1
ATOM 737 N N . HIS A 1 91 ? 10.095 2.336 30.380 1.00 43.41 91 HIS A N 1
ATOM 738 C CA . HIS A 1 91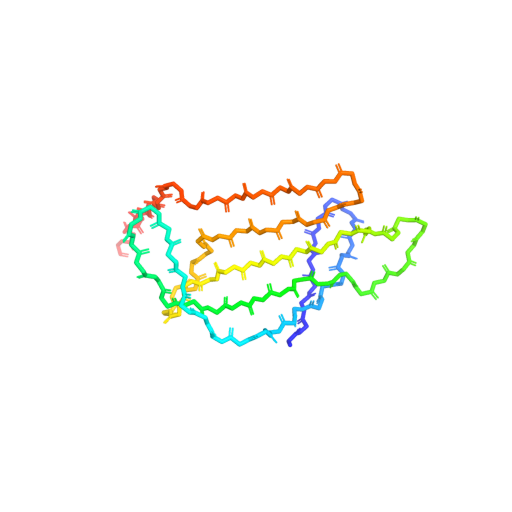 ? 10.460 3.148 31.554 1.00 43.41 91 HIS A CA 1
ATOM 739 C C . HIS A 1 91 ? 10.885 4.603 31.327 1.00 43.41 91 HIS A C 1
ATOM 741 O O . HIS A 1 91 ? 11.936 4.824 30.686 1.00 43.41 91 HIS A O 1
#